Protein AF-A0A6S7CUW5-F1 (afdb_monomer_lite)

InterPro domains:
  IPR005828 Major facilitator, sugar transporter-like [PF00083] (28-120)
  IPR020846 Major facilitator superfamily domain [PS50850] (27-163)
  IPR036259 MFS transporter superfamily [G3DSA:1.20.1250.20] (24-127)
  IPR036259 MFS transporter superfamily [SSF103473] (26-117)
  IPR051084 Proton-coupled symporters [PTHR43528] (24-117)

pLDDT: mean 73.97, std 18.28, range [41.22, 94.81]

Structure (mmCIF, N/CA/C/O backbone):
data_AF-A0A6S7CUW5-F1
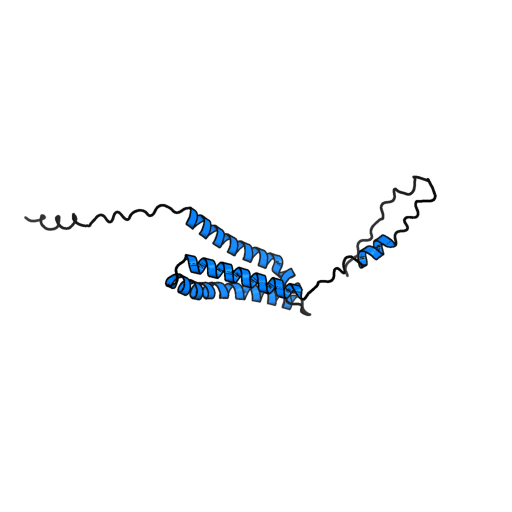#
_entry.id   AF-A0A6S7CUW5-F1
#
loop_
_atom_site.group_PDB
_atom_site.id
_atom_site.type_symbol
_atom_site.label_atom_id
_atom_site.label_alt_id
_atom_site.label_comp_id
_atom_site.label_asym_id
_atom_site.label_entity_id
_atom_site.label_seq_id
_atom_site.pdbx_PDB_ins_code
_atom_site.Cartn_x
_atom_site.Cartn_y
_atom_site.Cartn_z
_atom_site.occupancy
_atom_site.B_iso_or_equiv
_atom_site.auth_seq_id
_atom_site.auth_comp_id
_atom_site.auth_asym_id
_atom_site.auth_atom_id
_atom_site.pdbx_PDB_model_num
ATOM 1 N N . MET A 1 1 ? -21.177 50.783 46.960 1.00 50.25 1 MET A N 1
ATOM 2 C CA . MET A 1 1 ? -22.243 49.775 46.782 1.00 50.25 1 MET A CA 1
ATOM 3 C C . MET A 1 1 ? -22.542 49.750 45.285 1.00 50.25 1 MET A C 1
ATOM 5 O O . MET A 1 1 ? -22.796 50.817 44.760 1.00 50.25 1 MET A O 1
ATOM 9 N N . ASP A 1 2 ? -22.374 48.691 44.498 1.00 49.50 2 ASP A N 1
ATOM 10 C CA . ASP A 1 2 ? -22.653 47.283 44.770 1.00 49.50 2 ASP A CA 1
ATOM 11 C C . ASP A 1 2 ? -21.836 46.397 43.790 1.00 49.50 2 ASP A C 1
ATOM 13 O O . ASP A 1 2 ? -22.109 46.357 42.593 1.00 49.50 2 ASP A O 1
ATOM 17 N N . VAL A 1 3 ? -20.783 45.733 44.285 1.00 57.09 3 VAL A N 1
ATOM 18 C CA . VAL A 1 3 ? -19.930 44.779 43.533 1.00 57.09 3 VAL A CA 1
ATOM 19 C C . VAL A 1 3 ? -20.351 43.353 43.923 1.00 57.09 3 VAL A C 1
ATOM 21 O O . VAL A 1 3 ? -19.527 42.511 44.264 1.00 57.09 3 VAL A O 1
ATOM 24 N N . SER A 1 4 ? -21.662 43.091 43.964 1.00 56.91 4 SER A N 1
ATOM 25 C CA . SER A 1 4 ? -22.214 41.836 44.514 1.00 56.91 4 SER A CA 1
ATOM 26 C C . SER A 1 4 ? -23.025 41.016 43.508 1.00 56.91 4 SER A C 1
ATOM 28 O O . SER A 1 4 ? -23.283 39.842 43.759 1.00 56.91 4 SER A O 1
ATOM 30 N N . VAL A 1 5 ? -23.412 41.585 42.359 1.00 57.56 5 VAL A N 1
ATOM 31 C CA . VAL A 1 5 ? -24.413 40.958 41.469 1.00 57.56 5 VAL A CA 1
ATOM 32 C C . VAL A 1 5 ? -23.803 40.102 40.347 1.00 57.56 5 VAL A C 1
ATOM 34 O O . VAL A 1 5 ? -24.443 39.167 39.883 1.00 57.56 5 VAL A O 1
ATOM 37 N N . GLN A 1 6 ? -22.541 40.307 39.955 1.00 57.12 6 GLN A N 1
ATOM 38 C CA . GLN A 1 6 ? -21.910 39.514 38.880 1.00 57.12 6 GLN A CA 1
ATOM 39 C C . GLN A 1 6 ? -21.274 38.184 39.325 1.00 57.12 6 GLN A C 1
ATOM 41 O O . GLN A 1 6 ? -20.830 37.413 38.480 1.00 57.12 6 GLN A O 1
ATOM 46 N N . ARG A 1 7 ? -21.225 37.874 40.627 1.00 55.25 7 ARG A N 1
ATOM 47 C CA . ARG A 1 7 ? -20.526 36.678 41.142 1.00 55.25 7 ARG A CA 1
ATOM 48 C C . ARG A 1 7 ? -21.397 35.409 41.219 1.00 55.25 7 ARG A C 1
ATOM 50 O O . ARG A 1 7 ? -20.878 34.361 41.572 1.00 55.25 7 ARG A O 1
ATOM 57 N N . ARG A 1 8 ? -22.696 35.456 40.892 1.00 57.09 8 ARG A N 1
ATOM 58 C CA . ARG A 1 8 ? -23.600 34.294 41.065 1.00 57.09 8 ARG A CA 1
ATOM 59 C C . ARG A 1 8 ? -23.809 33.399 39.836 1.00 57.09 8 ARG A C 1
ATOM 61 O O . ARG A 1 8 ? -24.384 32.330 39.998 1.00 57.09 8 ARG A O 1
ATOM 68 N N . GLU A 1 9 ? -23.339 33.786 38.650 1.00 56.22 9 GLU A N 1
ATOM 69 C CA . GLU A 1 9 ? -23.589 33.020 37.410 1.00 56.22 9 GLU A CA 1
ATOM 70 C C . GLU A 1 9 ? -22.467 32.010 37.071 1.00 56.22 9 GLU A C 1
ATOM 72 O O . GLU A 1 9 ? -22.624 31.161 36.200 1.00 56.22 9 GLU A O 1
ATOM 77 N N . SER A 1 10 ? -21.320 32.056 37.760 1.00 54.41 10 SER A N 1
ATOM 78 C CA . SER A 1 10 ? -20.176 31.166 37.494 1.00 54.41 10 SER A CA 1
ATOM 79 C C . SER A 1 10 ? -20.270 29.774 38.139 1.00 54.41 10 SER A C 1
ATOM 81 O O . SER A 1 10 ? -19.438 28.922 37.841 1.00 54.41 10 SER A O 1
ATOM 83 N N . ASP A 1 11 ? -21.278 29.515 38.980 1.00 53.66 11 ASP A N 1
ATOM 84 C CA . ASP A 1 11 ? -21.354 28.297 39.810 1.00 53.66 11 ASP A CA 1
ATOM 85 C C . ASP A 1 11 ? -22.258 27.187 39.234 1.00 53.66 11 ASP A C 1
ATOM 87 O O . ASP A 1 11 ? -22.473 26.164 39.880 1.00 53.66 11 ASP A O 1
ATOM 91 N N . THR A 1 12 ? -22.799 27.350 38.020 1.00 58.09 12 THR A N 1
ATOM 92 C CA . THR A 1 12 ? -23.698 26.352 37.392 1.00 58.09 12 THR A CA 1
ATOM 93 C C . THR A 1 12 ? -23.236 25.829 36.040 1.00 58.09 12 THR A C 1
ATOM 95 O O . THR A 1 12 ? -24.008 25.163 35.353 1.00 58.09 12 THR A O 1
ATOM 98 N N . LEU A 1 13 ? -21.968 26.026 35.664 1.00 63.31 13 LEU A N 1
ATOM 99 C CA . LEU A 1 13 ? -21.422 25.227 34.571 1.00 63.31 13 LEU A CA 1
ATOM 100 C C . LEU A 1 13 ? -21.381 23.776 35.059 1.00 63.31 13 LEU A C 1
ATOM 102 O O . LEU A 1 13 ? -20.624 23.491 35.993 1.00 63.31 13 LEU A O 1
ATOM 106 N N . PRO A 1 14 ? -22.187 22.854 34.488 1.00 55.84 14 PRO A N 1
ATOM 107 C CA . PRO A 1 14 ? -22.022 21.452 34.797 1.00 55.84 14 PRO A CA 1
ATOM 108 C C . PRO A 1 14 ? -20.569 21.171 34.464 1.00 55.84 14 PRO A C 1
ATOM 110 O O . PRO A 1 14 ? -20.129 21.426 33.340 1.00 55.84 14 PRO A O 1
ATOM 113 N N . LEU A 1 15 ? -19.809 20.733 35.466 1.00 59.38 15 LEU A N 1
ATOM 114 C CA . LEU A 1 15 ? -18.514 20.135 35.239 1.00 59.38 15 LEU A CA 1
ATOM 115 C C . LEU A 1 15 ? -18.806 19.003 34.266 1.00 59.38 15 LEU A C 1
ATOM 117 O O . LEU A 1 15 ? -19.258 17.926 34.655 1.00 59.38 15 LEU A O 1
ATOM 121 N N . ILE A 1 16 ? -18.626 19.277 32.974 1.00 61.66 16 ILE A N 1
ATOM 122 C CA . ILE A 1 16 ? -18.409 18.257 31.978 1.00 61.66 16 ILE A CA 1
ATOM 123 C C . ILE A 1 16 ? -17.105 17.652 32.466 1.00 61.66 16 ILE A C 1
ATOM 125 O O . ILE A 1 16 ? -16.015 18.074 32.087 1.00 61.66 16 ILE A O 1
ATOM 129 N N . THR A 1 17 ? -17.227 16.702 33.393 1.00 59.59 17 THR A N 1
ATOM 130 C CA . THR A 1 17 ? -16.268 15.641 33.599 1.00 59.59 17 THR A CA 1
ATOM 131 C C . THR A 1 17 ? -16.219 14.987 32.239 1.00 59.59 17 THR A C 1
ATOM 133 O O . THR A 1 17 ? -16.996 14.083 31.933 1.00 59.59 17 THR A O 1
ATOM 136 N N . ALA A 1 18 ? -15.399 15.561 31.360 1.00 61.97 18 ALA A N 1
ATOM 137 C CA . ALA A 1 18 ? -15.035 14.982 30.099 1.00 61.97 18 ALA A CA 1
ATOM 138 C C . ALA A 1 18 ? -14.399 13.670 30.518 1.00 61.97 18 ALA A C 1
ATOM 140 O O . ALA A 1 18 ? -13.256 13.653 30.968 1.00 61.97 18 ALA A O 1
ATOM 141 N N . GLY A 1 19 ? -15.206 12.607 30.526 1.00 58.28 19 GLY A N 1
ATOM 142 C CA . GLY A 1 19 ? -14.761 11.281 30.891 1.00 58.28 19 GLY A CA 1
ATOM 143 C C . GLY A 1 19 ? -13.565 11.012 30.008 1.00 58.28 19 GLY A C 1
ATOM 144 O O . GLY A 1 19 ? -13.718 10.885 28.790 1.00 58.28 19 GLY A O 1
ATOM 145 N N . ALA A 1 20 ? -12.374 11.052 30.606 1.00 65.88 20 ALA A N 1
ATOM 146 C CA . ALA A 1 20 ? -11.144 10.761 29.913 1.00 65.88 20 ALA A CA 1
ATOM 147 C C . ALA A 1 20 ? -11.338 9.355 29.361 1.00 65.88 20 ALA A C 1
ATOM 149 O O . ALA A 1 20 ? -11.427 8.386 30.117 1.00 65.88 20 ALA A O 1
ATOM 150 N N . ARG A 1 21 ? -11.543 9.257 28.043 1.00 72.62 21 ARG A N 1
ATOM 151 C CA . ARG A 1 21 ? -11.699 7.960 27.398 1.00 72.62 21 ARG A CA 1
ATOM 152 C C . ARG A 1 21 ? -10.436 7.175 27.745 1.00 72.62 21 ARG A C 1
ATOM 154 O O . ARG A 1 21 ? -9.349 7.745 27.612 1.00 72.62 21 ARG A O 1
ATOM 161 N N . PRO A 1 22 ? -10.558 5.929 28.230 1.00 78.44 22 PRO A N 1
ATOM 162 C CA . PRO A 1 22 ? -9.391 5.158 28.618 1.00 78.44 22 PRO A CA 1
ATOM 163 C C . PRO A 1 22 ? -8.414 5.118 27.444 1.00 78.44 22 PRO A C 1
ATOM 165 O O . PRO A 1 22 ? -8.820 4.975 26.289 1.00 78.44 22 PRO A O 1
ATOM 168 N N . PHE A 1 23 ? -7.133 5.314 27.746 1.00 78.56 23 PHE A N 1
ATOM 169 C CA . PHE A 1 23 ? -6.069 5.308 26.755 1.00 78.56 23 PHE A CA 1
ATOM 170 C C . PHE A 1 23 ? -6.027 3.937 26.073 1.00 78.56 23 PHE A C 1
ATOM 172 O O . PHE A 1 23 ? -5.577 2.950 26.654 1.00 78.56 23 PHE A O 1
ATOM 179 N N . ASP A 1 24 ? -6.534 3.864 24.844 1.00 87.94 24 ASP A N 1
ATOM 180 C CA . ASP A 1 24 ? -6.651 2.605 24.117 1.00 87.94 24 ASP A CA 1
ATOM 181 C C . ASP A 1 24 ? -5.347 2.326 23.360 1.00 87.94 24 ASP A C 1
ATOM 183 O O . ASP A 1 24 ? -5.222 2.536 22.148 1.00 87.94 24 ASP A O 1
ATOM 187 N N . ALA A 1 25 ? -4.334 1.884 24.111 1.00 90.19 25 ALA A N 1
ATOM 188 C CA . ALA A 1 25 ? -3.001 1.576 23.590 1.00 90.19 25 ALA A CA 1
ATOM 189 C C . ALA A 1 25 ? -3.056 0.606 22.396 1.00 90.19 25 ALA A C 1
ATOM 191 O O . ALA A 1 25 ? -2.237 0.689 21.481 1.00 90.19 25 ALA A O 1
ATOM 192 N N . ARG A 1 26 ? -4.066 -0.273 22.357 1.00 89.31 26 ARG A N 1
ATOM 193 C CA . ARG A 1 26 ? -4.293 -1.207 21.252 1.00 89.31 26 ARG A CA 1
ATOM 194 C C . ARG A 1 26 ? -4.573 -0.484 19.936 1.00 89.31 26 ARG A C 1
ATOM 196 O O . ARG A 1 26 ? -4.040 -0.885 18.906 1.00 89.31 26 ARG A O 1
ATOM 203 N N . VAL A 1 27 ? -5.384 0.574 19.955 1.00 87.25 27 VAL A N 1
ATOM 204 C CA . VAL A 1 27 ? -5.713 1.352 18.748 1.00 87.25 27 VAL A CA 1
ATOM 205 C C . VAL A 1 27 ? -4.472 2.063 18.213 1.00 87.25 27 VAL A C 1
ATOM 207 O O . VAL A 1 27 ? -4.258 2.079 17.003 1.00 87.25 27 VAL A O 1
ATOM 210 N N . ILE A 1 28 ? -3.634 2.591 19.106 1.00 89.06 28 ILE A N 1
ATOM 211 C CA . ILE A 1 28 ? -2.378 3.257 18.740 1.00 89.06 28 ILE A CA 1
ATOM 212 C C . ILE A 1 28 ? -1.405 2.254 18.122 1.00 89.06 28 ILE A C 1
ATOM 214 O O . ILE A 1 28 ? -0.875 2.512 17.048 1.00 89.06 28 ILE A O 1
ATOM 218 N N . VAL A 1 29 ? -1.217 1.086 18.743 1.00 92.50 29 VAL A N 1
ATOM 219 C CA . VAL A 1 29 ? -0.344 0.031 18.201 1.00 92.50 29 VAL A CA 1
ATOM 220 C C . VAL A 1 29 ? -0.806 -0.398 16.808 1.00 92.50 29 VAL A C 1
ATOM 222 O O . VAL A 1 29 ? 0.012 -0.471 15.894 1.00 92.50 29 VAL A O 1
ATOM 225 N N . VAL A 1 30 ? -2.110 -0.616 16.610 1.00 88.44 30 VAL A N 1
ATOM 226 C CA . VAL A 1 30 ? -2.663 -0.982 15.295 1.00 88.44 30 VAL A CA 1
ATOM 227 C C . VAL A 1 30 ? -2.445 0.131 14.261 1.00 88.44 30 VAL A C 1
ATOM 229 O O . VAL A 1 30 ? -2.065 -0.165 13.129 1.00 88.44 30 VAL A O 1
ATOM 232 N N . ALA A 1 31 ? -2.627 1.401 14.637 1.00 87.75 31 ALA A N 1
ATOM 233 C CA . ALA A 1 31 ? -2.383 2.537 13.746 1.00 87.75 31 ALA A CA 1
ATOM 234 C C . ALA A 1 31 ? -0.898 2.667 13.361 1.00 87.75 31 ALA A C 1
ATOM 236 O O . ALA A 1 31 ? -0.575 2.863 12.189 1.00 87.75 31 ALA A O 1
ATOM 237 N N . THR A 1 32 ? 0.010 2.495 14.324 1.00 93.19 32 THR A N 1
ATOM 238 C CA . THR A 1 32 ? 1.458 2.557 14.091 1.00 93.19 32 THR A CA 1
ATOM 239 C C . THR A 1 32 ? 1.939 1.408 13.214 1.00 93.19 32 THR A C 1
ATOM 241 O O . THR A 1 32 ? 2.735 1.644 12.309 1.00 93.19 32 THR A O 1
ATOM 244 N N . ILE A 1 33 ? 1.446 0.184 13.436 1.00 93.00 33 ILE A N 1
ATOM 245 C CA . ILE A 1 33 ? 1.761 -0.967 12.577 1.00 93.00 33 ILE A CA 1
ATOM 246 C C . ILE A 1 33 ? 1.287 -0.703 11.146 1.00 93.00 33 ILE A C 1
ATOM 248 O O . ILE A 1 33 ? 2.040 -0.960 10.212 1.00 93.00 33 ILE A O 1
ATOM 252 N N . GLY A 1 34 ? 0.083 -0.149 10.967 1.00 87.88 34 GLY A N 1
ATOM 253 C CA . GLY A 1 34 ? -0.421 0.238 9.647 1.00 87.88 34 GLY A CA 1
ATOM 254 C C . GLY A 1 34 ? 0.514 1.222 8.940 1.00 87.88 34 GLY A C 1
ATOM 255 O O . GLY A 1 34 ? 0.960 0.957 7.828 1.00 87.88 34 GLY A O 1
ATOM 256 N N . ASN A 1 35 ? 0.903 2.299 9.626 1.00 91.06 35 ASN A N 1
ATOM 257 C CA . ASN A 1 35 ? 1.861 3.264 9.086 1.00 91.06 35 ASN A CA 1
ATOM 258 C C . ASN A 1 35 ? 3.233 2.624 8.792 1.00 91.06 35 ASN A C 1
ATOM 260 O O . ASN A 1 35 ? 3.835 2.891 7.757 1.00 91.06 35 ASN A O 1
ATOM 264 N N . ALA A 1 36 ? 3.732 1.752 9.669 1.00 92.94 36 ALA A N 1
ATOM 265 C CA . ALA A 1 36 ? 4.997 1.056 9.451 1.00 92.94 36 ALA A CA 1
ATOM 266 C C . ALA A 1 36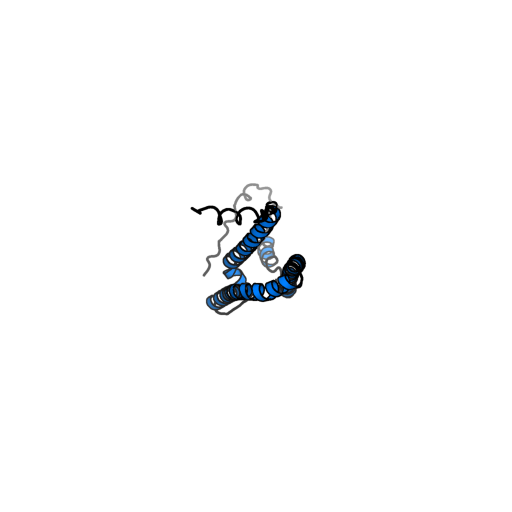 ? 4.946 0.128 8.226 1.00 92.94 36 ALA A C 1
ATOM 268 O O . ALA A 1 36 ? 5.909 0.086 7.465 1.00 92.94 36 ALA A O 1
ATOM 269 N N . LEU A 1 37 ? 3.831 -0.577 8.007 1.00 88.94 37 LEU A N 1
ATOM 270 C CA . LEU A 1 37 ? 3.635 -1.432 6.833 1.00 88.94 37 LEU A CA 1
ATOM 271 C C . LEU A 1 37 ? 3.618 -0.628 5.532 1.00 88.94 37 LEU A C 1
ATOM 273 O O . LEU A 1 37 ? 4.189 -1.072 4.539 1.00 88.94 37 LEU A O 1
ATOM 277 N N . GLU A 1 38 ? 3.037 0.570 5.545 1.00 88.06 38 GLU A N 1
ATOM 278 C CA . GLU A 1 38 ? 3.098 1.472 4.396 1.00 88.06 38 GLU A CA 1
ATOM 279 C C . GLU A 1 38 ? 4.538 1.895 4.058 1.00 88.06 38 GLU A C 1
ATOM 281 O O . GLU A 1 38 ? 4.936 1.884 2.893 1.00 88.06 38 GLU A O 1
ATOM 286 N N . TRP A 1 39 ? 5.340 2.245 5.068 1.00 90.44 39 TRP A N 1
ATOM 287 C CA . TRP A 1 39 ? 6.755 2.587 4.873 1.00 90.44 39 TRP A CA 1
ATOM 288 C C . TRP A 1 39 ? 7.604 1.384 4.458 1.00 90.44 39 TRP A C 1
ATOM 290 O O . TRP A 1 39 ? 8.538 1.526 3.661 1.00 90.44 39 TRP A O 1
ATOM 300 N N . PHE A 1 40 ? 7.280 0.202 4.979 1.00 93.62 40 PHE A N 1
ATOM 301 C CA . PHE A 1 40 ? 7.933 -1.047 4.615 1.00 93.62 40 PHE A CA 1
ATOM 302 C C . PHE A 1 40 ? 7.743 -1.351 3.127 1.00 93.62 40 PHE A C 1
ATOM 304 O O . PHE A 1 40 ? 8.736 -1.522 2.418 1.00 93.62 40 PHE A O 1
ATOM 311 N N . ASP A 1 41 ? 6.501 -1.336 2.635 1.00 88.88 41 ASP A N 1
ATOM 312 C CA . ASP A 1 41 ? 6.192 -1.637 1.232 1.00 88.88 41 ASP A CA 1
ATOM 313 C C . ASP A 1 41 ? 6.904 -0.673 0.266 1.00 88.88 41 ASP A C 1
ATOM 315 O O . ASP A 1 41 ? 7.542 -1.088 -0.702 1.00 88.88 41 ASP A O 1
ATOM 319 N N . PHE A 1 42 ? 6.923 0.618 0.597 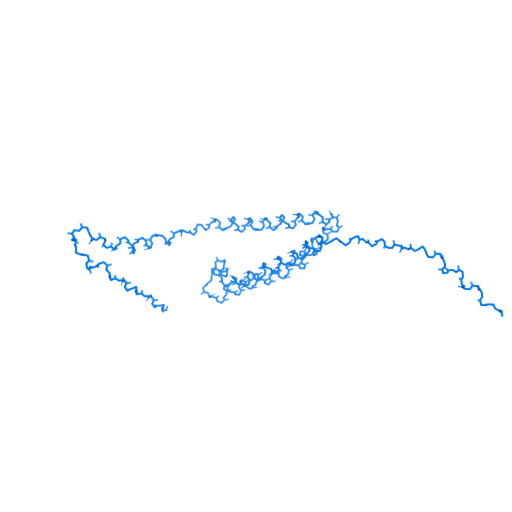1.00 90.12 42 PHE A N 1
ATOM 320 C CA . PHE A 1 42 ? 7.589 1.649 -0.204 1.00 90.12 42 PHE A CA 1
ATOM 321 C C . PHE A 1 42 ? 9.101 1.477 -0.294 1.00 90.12 42 PHE A C 1
ATOM 323 O O . PHE A 1 42 ? 9.704 1.669 -1.357 1.00 90.12 42 PHE A O 1
ATOM 330 N N . THR A 1 43 ? 9.713 1.111 0.828 1.00 93.75 43 THR A N 1
ATOM 331 C CA . THR A 1 43 ? 11.151 0.862 0.903 1.00 93.75 43 THR A CA 1
ATOM 332 C C . THR A 1 43 ? 11.512 -0.381 0.095 1.00 93.75 43 THR A C 1
ATOM 334 O O . THR A 1 43 ? 12.457 -0.347 -0.695 1.00 93.75 43 THR A O 1
ATOM 337 N N . VAL A 1 44 ? 10.729 -1.456 0.233 1.00 93.69 44 VAL A N 1
ATOM 338 C CA . VAL A 1 44 ? 10.914 -2.700 -0.527 1.00 93.69 44 VAL A CA 1
ATOM 339 C C . VAL A 1 44 ? 10.764 -2.440 -2.026 1.00 93.69 44 VAL A C 1
ATOM 341 O O . VAL A 1 44 ? 11.653 -2.817 -2.791 1.00 93.69 44 VAL A O 1
ATOM 344 N N . PHE A 1 45 ? 9.712 -1.738 -2.460 1.00 91.38 45 PHE A N 1
ATOM 345 C CA . PHE A 1 45 ? 9.530 -1.401 -3.874 1.00 91.38 45 PHE A CA 1
ATOM 346 C C . PHE A 1 45 ? 10.728 -0.618 -4.422 1.00 91.38 45 PHE A C 1
ATOM 348 O O . PHE A 1 45 ? 11.275 -0.976 -5.463 1.00 91.38 45 PHE A O 1
ATOM 355 N N . SER A 1 46 ? 11.170 0.416 -3.701 1.00 91.75 46 SER A N 1
ATOM 356 C CA . SER A 1 46 ? 12.291 1.267 -4.119 1.00 91.75 46 SER A CA 1
ATOM 357 C C . SER A 1 46 ? 13.598 0.479 -4.232 1.00 91.75 46 SER A C 1
ATOM 359 O O . SER A 1 46 ? 14.332 0.633 -5.208 1.00 91.75 46 SER A O 1
ATOM 361 N N . PHE A 1 47 ? 13.870 -0.413 -3.275 1.00 93.62 47 PHE A N 1
ATOM 362 C CA . PHE A 1 47 ? 15.060 -1.266 -3.288 1.00 93.62 47 PHE A CA 1
ATOM 363 C C . PHE A 1 47 ? 15.054 -2.248 -4.468 1.00 93.62 47 PHE A C 1
ATOM 365 O O . PHE A 1 47 ? 16.076 -2.451 -5.125 1.00 93.62 47 PHE A O 1
ATOM 372 N N . PHE A 1 48 ? 13.891 -2.822 -4.784 1.00 92.75 48 PHE A N 1
ATOM 373 C CA . PHE A 1 48 ? 13.734 -3.781 -5.880 1.00 92.75 48 PHE A CA 1
ATOM 374 C C . PHE A 1 48 ? 13.357 -3.144 -7.227 1.00 92.75 48 PHE A C 1
ATOM 376 O O . PHE A 1 48 ? 13.191 -3.872 -8.210 1.00 92.75 48 PHE A O 1
ATOM 383 N N . ALA A 1 49 ? 13.278 -1.814 -7.327 1.00 91.88 49 ALA A N 1
ATOM 384 C CA . ALA A 1 49 ? 12.761 -1.112 -8.504 1.00 91.88 49 ALA A CA 1
ATOM 385 C C . ALA A 1 49 ? 13.469 -1.515 -9.809 1.00 91.88 49 ALA A C 1
ATOM 387 O O . ALA A 1 49 ? 12.814 -1.758 -10.820 1.00 91.88 49 ALA A O 1
ATOM 388 N N . ALA A 1 50 ? 14.797 -1.675 -9.788 1.00 89.00 50 ALA A N 1
ATOM 389 C CA . ALA A 1 50 ? 15.570 -2.085 -10.964 1.00 89.00 50 ALA A CA 1
ATOM 390 C C . ALA A 1 50 ? 15.276 -3.529 -11.421 1.00 89.00 50 ALA A C 1
ATOM 392 O O . ALA A 1 50 ? 15.345 -3.834 -12.613 1.00 89.00 50 ALA A O 1
ATOM 393 N N . ILE A 1 51 ? 14.947 -4.424 -10.486 1.00 89.38 51 ILE A N 1
ATOM 394 C CA . ILE A 1 51 ? 14.587 -5.817 -10.784 1.00 89.38 51 ILE A CA 1
ATOM 395 C C . ILE A 1 51 ? 13.154 -5.870 -11.323 1.00 89.38 51 ILE A C 1
ATOM 397 O O . ILE A 1 51 ? 12.906 -6.513 -12.344 1.00 89.38 51 ILE A O 1
ATOM 401 N N . ILE A 1 52 ? 12.231 -5.138 -10.689 1.00 88.12 52 ILE A N 1
ATOM 402 C CA . ILE A 1 52 ? 10.837 -5.002 -11.134 1.00 88.12 52 ILE A CA 1
ATOM 403 C C . ILE A 1 52 ? 10.791 -4.415 -12.551 1.00 88.12 52 ILE A C 1
ATOM 405 O O . ILE A 1 52 ? 10.119 -4.973 -13.414 1.00 88.12 52 ILE A O 1
ATOM 409 N N . ALA A 1 53 ? 11.571 -3.363 -12.822 1.00 88.81 53 ALA A N 1
ATOM 410 C CA . ALA A 1 53 ? 11.693 -2.733 -14.135 1.00 88.81 53 ALA A CA 1
ATOM 411 C C . ALA A 1 53 ? 12.018 -3.743 -15.244 1.00 88.81 53 ALA A C 1
ATOM 413 O O . ALA A 1 53 ? 11.317 -3.806 -16.250 1.00 88.81 53 ALA A O 1
ATOM 414 N N . LYS A 1 54 ? 13.048 -4.574 -15.046 1.00 85.31 54 LYS A N 1
ATOM 415 C CA . LYS A 1 54 ? 13.468 -5.572 -16.042 1.00 85.31 54 LYS A CA 1
ATOM 416 C C . LYS A 1 54 ? 12.451 -6.697 -16.222 1.00 85.31 54 LYS A C 1
ATOM 418 O O . LYS A 1 54 ? 12.322 -7.224 -17.321 1.00 85.31 54 LYS A O 1
ATOM 423 N N . GLN A 1 55 ? 11.760 -7.082 -15.150 1.00 85.75 55 GLN A N 1
ATOM 424 C CA . GLN A 1 55 ? 10.865 -8.236 -15.165 1.00 85.75 55 GLN A CA 1
ATOM 425 C C . GLN A 1 55 ? 9.449 -7.907 -15.661 1.00 85.75 55 GLN A C 1
ATOM 427 O O . GLN A 1 55 ? 8.823 -8.765 -16.281 1.00 85.75 55 GLN A O 1
ATOM 432 N N . PHE A 1 56 ? 8.938 -6.708 -15.368 1.00 81.62 56 PHE A N 1
ATOM 433 C CA . PHE A 1 56 ? 7.576 -6.286 -15.719 1.00 81.62 56 PHE A CA 1
ATOM 434 C C . PHE A 1 56 ? 7.522 -5.374 -16.948 1.00 81.62 56 PHE A C 1
ATOM 436 O O . PHE A 1 56 ? 6.535 -5.415 -17.677 1.00 81.62 56 PHE A O 1
ATOM 443 N N . PHE A 1 57 ? 8.575 -4.594 -17.210 1.00 84.12 57 PHE A N 1
ATOM 444 C CA . PHE A 1 57 ? 8.654 -3.672 -18.345 1.00 84.12 57 PHE A CA 1
ATOM 445 C C . PHE A 1 57 ? 9.887 -3.985 -19.210 1.00 84.12 57 PHE A C 1
ATOM 447 O O . PHE A 1 57 ? 10.827 -3.184 -19.247 1.00 84.12 57 PHE A O 1
ATOM 454 N N . PRO A 1 58 ? 9.938 -5.149 -19.891 1.00 80.19 58 PRO A N 1
ATOM 455 C CA . PRO A 1 58 ? 11.031 -5.445 -20.811 1.00 80.19 58 PRO A CA 1
ATOM 456 C C . PRO A 1 58 ? 11.029 -4.407 -21.940 1.00 80.19 58 PRO A C 1
ATOM 458 O O . PRO A 1 58 ? 10.038 -4.254 -22.650 1.00 80.19 58 PRO A O 1
ATOM 461 N N . SER A 1 59 ? 12.124 -3.661 -22.077 1.00 81.69 59 SER A N 1
ATOM 462 C CA . SER A 1 59 ? 12.300 -2.678 -23.147 1.00 81.69 59 SER A CA 1
ATOM 463 C C . SER A 1 59 ? 13.720 -2.732 -23.697 1.00 81.69 59 SER A C 1
ATOM 465 O O . SER A 1 59 ? 14.641 -3.182 -23.011 1.00 81.69 59 SER A O 1
ATOM 467 N N . ASP A 1 60 ? 13.898 -2.250 -24.926 1.00 79.19 60 ASP A N 1
ATOM 468 C CA . ASP A 1 60 ? 15.196 -2.240 -25.611 1.00 79.19 60 ASP A CA 1
ATOM 469 C C . ASP A 1 60 ? 16.201 -1.271 -24.966 1.00 79.19 60 ASP A C 1
ATOM 471 O O . ASP A 1 60 ? 17.409 -1.380 -25.169 1.00 79.19 60 ASP A O 1
ATOM 475 N N . ASN A 1 61 ? 15.713 -0.324 -24.156 1.00 84.88 61 ASN A N 1
ATOM 476 C CA . ASN A 1 61 ? 16.528 0.671 -23.477 1.00 84.88 61 ASN A CA 1
ATOM 477 C C . ASN A 1 61 ? 16.386 0.540 -21.956 1.00 84.88 61 ASN A C 1
ATOM 479 O O . ASN A 1 61 ? 15.340 0.842 -21.383 1.00 84.88 61 ASN A O 1
ATOM 483 N N . ALA A 1 62 ? 17.479 0.174 -21.281 1.00 84.31 62 ALA A N 1
ATOM 484 C CA . ALA A 1 62 ? 17.511 -0.015 -19.830 1.00 84.31 62 ALA A CA 1
ATOM 485 C C . ALA A 1 62 ? 16.977 1.196 -19.035 1.00 84.31 62 ALA A C 1
ATOM 487 O O . ALA A 1 62 ? 16.371 1.025 -17.975 1.00 84.31 62 ALA A O 1
ATOM 488 N N . THR A 1 63 ? 17.156 2.411 -19.555 1.00 89.81 63 THR A N 1
ATOM 489 C CA . THR A 1 63 ? 16.688 3.650 -18.923 1.00 89.81 63 THR A CA 1
ATOM 490 C C . THR A 1 63 ? 15.164 3.779 -18.978 1.00 89.81 63 THR A C 1
ATOM 492 O O . THR A 1 63 ? 14.550 4.207 -18.004 1.00 89.81 63 THR A O 1
ATOM 495 N N . ALA A 1 64 ? 14.536 3.362 -20.083 1.00 90.19 64 ALA A N 1
ATOM 496 C CA . ALA A 1 64 ? 13.085 3.427 -20.260 1.00 90.19 64 ALA A CA 1
ATOM 497 C C . ALA A 1 64 ? 12.361 2.463 -19.308 1.00 90.19 64 ALA A C 1
ATOM 499 O O . ALA A 1 64 ? 11.394 2.853 -18.653 1.00 90.19 64 ALA A O 1
ATOM 500 N N . SER A 1 65 ? 12.880 1.240 -19.151 1.00 90.25 65 SER A N 1
ATOM 501 C CA . SER A 1 65 ? 12.367 0.273 -18.170 1.00 90.25 65 SER A CA 1
ATOM 502 C C . SER A 1 65 ? 12.424 0.810 -16.739 1.00 90.25 65 SER A C 1
ATOM 504 O O . SER A 1 65 ? 11.472 0.647 -15.974 1.00 90.25 65 SER A O 1
ATOM 506 N N . LEU A 1 66 ? 13.533 1.459 -16.362 1.00 91.00 66 LEU A N 1
ATOM 507 C CA . LEU A 1 66 ? 13.687 2.022 -15.021 1.00 91.00 66 LEU A CA 1
ATOM 508 C C . LEU A 1 66 ? 12.698 3.170 -14.796 1.00 91.00 66 LEU A C 1
ATOM 510 O O . LEU A 1 66 ? 12.017 3.190 -13.773 1.00 91.00 66 LEU A O 1
ATOM 514 N N . LEU A 1 67 ? 12.569 4.083 -15.766 1.00 94.00 67 LEU A N 1
ATOM 515 C CA . LEU A 1 67 ? 11.601 5.179 -15.705 1.00 94.00 67 LEU A CA 1
ATOM 516 C C . LEU A 1 67 ? 10.168 4.663 -15.549 1.00 94.00 67 LEU A C 1
ATOM 518 O O . LEU A 1 67 ? 9.452 5.181 -14.701 1.00 94.00 67 LEU A O 1
ATOM 522 N N . ALA A 1 68 ? 9.775 3.606 -16.267 1.00 91.44 68 ALA A N 1
ATOM 523 C CA . ALA A 1 68 ? 8.450 2.998 -16.122 1.00 91.44 68 ALA A CA 1
ATOM 524 C C . ALA A 1 68 ? 8.185 2.465 -14.697 1.00 91.44 68 ALA A C 1
ATOM 526 O O . ALA A 1 68 ? 7.094 2.655 -14.146 1.00 91.44 68 ALA A O 1
ATOM 527 N N . ALA A 1 69 ? 9.187 1.856 -14.053 1.00 92.88 69 ALA A N 1
ATOM 528 C CA . ALA A 1 69 ? 9.074 1.427 -12.657 1.00 92.88 69 ALA A CA 1
ATOM 529 C C . ALA A 1 69 ? 8.925 2.621 -11.695 1.00 92.88 69 ALA A C 1
ATOM 531 O O . ALA A 1 69 ? 8.055 2.600 -10.822 1.00 92.88 69 ALA A O 1
ATOM 532 N N . TRP A 1 70 ? 9.698 3.694 -11.888 1.00 92.38 70 TRP A N 1
ATOM 533 C CA . TRP A 1 70 ? 9.550 4.937 -11.117 1.00 92.38 70 TRP A CA 1
ATOM 534 C C . TRP A 1 70 ? 8.214 5.639 -11.372 1.00 92.38 70 TRP A C 1
ATOM 536 O O . TRP A 1 70 ? 7.630 6.197 -10.447 1.00 92.38 70 TRP A O 1
ATOM 546 N N . THR A 1 71 ? 7.683 5.586 -12.594 1.00 94.81 71 THR A N 1
ATOM 547 C CA . THR A 1 71 ? 6.340 6.092 -12.901 1.00 94.81 71 THR A CA 1
ATOM 548 C C . THR A 1 71 ? 5.286 5.309 -12.131 1.00 94.81 71 THR A C 1
ATOM 550 O O . THR A 1 71 ? 4.396 5.915 -11.542 1.00 94.81 71 THR A O 1
ATOM 553 N N . THR A 1 72 ? 5.413 3.983 -12.060 1.00 91.44 72 THR A N 1
ATOM 554 C CA . THR A 1 72 ? 4.508 3.136 -11.266 1.00 91.44 72 THR A CA 1
ATOM 555 C C . THR A 1 72 ? 4.555 3.518 -9.783 1.00 91.44 72 THR A C 1
ATOM 557 O O . THR A 1 72 ? 3.510 3.677 -9.153 1.00 91.44 72 THR A O 1
ATOM 560 N N . PHE A 1 73 ? 5.753 3.767 -9.244 1.00 90.75 73 PHE A N 1
ATOM 561 C CA . PHE A 1 73 ? 5.921 4.307 -7.891 1.00 90.75 73 PHE A CA 1
ATOM 562 C C . PHE A 1 73 ? 5.238 5.674 -7.722 1.00 90.75 73 PHE A C 1
ATOM 564 O O . PHE A 1 73 ? 4.511 5.893 -6.754 1.00 90.75 73 PHE A O 1
ATOM 571 N N . GLY A 1 74 ? 5.401 6.572 -8.698 1.00 93.19 74 GLY A N 1
ATOM 572 C CA . GLY A 1 74 ? 4.756 7.887 -8.732 1.00 93.19 74 GLY A CA 1
ATOM 573 C C . GLY A 1 74 ? 3.226 7.815 -8.730 1.00 93.19 74 GLY A C 1
ATOM 574 O O . GLY A 1 74 ? 2.575 8.556 -7.994 1.00 93.19 74 GLY A O 1
ATOM 575 N N . VAL A 1 75 ? 2.639 6.879 -9.481 1.00 93.88 75 VAL A N 1
ATOM 576 C CA . VAL A 1 75 ? 1.188 6.626 -9.463 1.00 93.88 75 VAL A CA 1
ATOM 577 C C . VAL A 1 75 ? 0.727 6.214 -8.061 1.00 93.88 75 VAL A C 1
ATOM 579 O O . VAL A 1 75 ? -0.317 6.680 -7.603 1.00 93.88 75 VAL A O 1
ATOM 582 N N . GLY A 1 76 ? 1.539 5.443 -7.331 1.00 89.62 76 GLY A N 1
ATOM 583 C CA . GLY A 1 76 ? 1.300 5.099 -5.927 1.00 89.62 76 GLY A CA 1
ATOM 584 C C . GLY A 1 76 ? 1.044 6.322 -5.032 1.00 89.62 76 GLY A C 1
ATOM 585 O O . GLY A 1 76 ? 0.106 6.322 -4.229 1.00 89.62 76 GLY A O 1
ATOM 586 N N . PHE A 1 77 ? 1.779 7.421 -5.224 1.00 89.38 77 PHE A N 1
ATOM 587 C CA . PHE A 1 77 ? 1.558 8.656 -4.458 1.00 89.38 77 PHE A CA 1
ATOM 588 C C . PHE A 1 77 ? 0.211 9.316 -4.741 1.00 89.38 77 PHE A C 1
ATOM 590 O O . PHE A 1 77 ? -0.374 9.887 -3.824 1.00 89.38 77 PHE A O 1
ATOM 597 N N . LEU A 1 78 ? -0.299 9.217 -5.970 1.00 93.25 78 LEU A N 1
ATOM 598 C CA . LEU A 1 78 ? -1.621 9.738 -6.335 1.00 93.25 78 LEU A CA 1
ATOM 599 C C . LEU A 1 78 ? -2.747 8.837 -5.820 1.00 93.25 78 LEU A C 1
ATOM 601 O O . LEU A 1 78 ? -3.816 9.321 -5.445 1.00 93.25 78 LEU A O 1
ATOM 605 N N . THR A 1 79 ? -2.511 7.526 -5.759 1.00 90.31 79 THR A N 1
ATOM 606 C CA . THR A 1 79 ? -3.520 6.580 -5.266 1.00 90.31 79 THR A CA 1
ATOM 607 C C . THR A 1 79 ? -3.822 6.737 -3.778 1.00 90.31 79 THR A C 1
ATOM 609 O O . THR A 1 79 ? -4.941 6.448 -3.370 1.00 90.31 79 THR A O 1
ATOM 612 N N . ARG A 1 80 ? -2.894 7.250 -2.962 1.00 89.25 80 ARG A N 1
ATOM 613 C CA . ARG A 1 80 ? -3.122 7.500 -1.527 1.00 89.25 80 ARG A CA 1
ATOM 614 C C . ARG A 1 80 ? -4.196 8.551 -1.220 1.00 89.25 80 ARG A C 1
ATOM 616 O O . ARG A 1 80 ? -5.146 8.204 -0.523 1.00 89.25 80 ARG A O 1
ATOM 623 N N . PRO A 1 81 ? -4.107 9.805 -1.707 1.00 92.62 81 PRO A N 1
ATOM 624 C CA . PRO A 1 81 ? -5.158 10.793 -1.485 1.00 92.62 81 PRO A CA 1
ATOM 625 C C . PRO A 1 81 ? -6.475 10.349 -2.124 1.00 92.62 81 PRO A C 1
ATOM 627 O O . PRO A 1 81 ? -7.531 10.506 -1.518 1.00 92.62 81 PRO A O 1
ATOM 630 N N . LEU A 1 82 ? -6.418 9.717 -3.301 1.00 93.62 82 LEU A N 1
ATOM 631 C CA . LEU A 1 82 ? -7.607 9.191 -3.966 1.00 93.62 82 LEU A CA 1
ATOM 632 C C . LEU A 1 82 ? -8.287 8.091 -3.134 1.00 93.62 82 LEU A C 1
ATOM 634 O O . LEU A 1 82 ? -9.495 8.135 -2.905 1.00 93.62 82 LEU A O 1
ATOM 638 N N . GLY A 1 83 ? -7.502 7.139 -2.633 1.00 88.56 83 GLY A N 1
ATOM 639 C CA . GLY A 1 83 ? -7.958 6.077 -1.747 1.00 88.56 83 GLY A CA 1
ATOM 640 C C . GLY A 1 83 ? -8.513 6.638 -0.444 1.00 88.56 83 GLY A C 1
ATOM 641 O O . GLY A 1 83 ? -9.590 6.228 -0.031 1.00 88.56 83 GLY A O 1
ATOM 642 N N . GLY A 1 84 ? -7.846 7.627 0.154 1.00 89.44 84 GLY A N 1
ATOM 643 C CA . GLY A 1 84 ? -8.303 8.309 1.364 1.00 89.44 84 GLY A CA 1
ATOM 644 C C . GLY A 1 84 ? -9.648 9.016 1.192 1.00 89.44 84 GLY A C 1
ATOM 645 O O . GLY A 1 84 ? -10.493 8.913 2.072 1.00 89.44 84 GLY A O 1
ATOM 646 N N . ILE A 1 85 ? -9.896 9.667 0.052 1.00 93.62 85 ILE A N 1
ATOM 647 C CA . ILE A 1 85 ? -11.185 10.322 -0.227 1.00 93.62 85 ILE A CA 1
ATOM 648 C C . ILE A 1 85 ? -12.294 9.279 -0.424 1.00 93.62 85 ILE A C 1
ATOM 650 O O . ILE A 1 85 ? -13.367 9.393 0.169 1.00 93.62 85 ILE A O 1
ATOM 654 N N . ILE A 1 86 ? -12.047 8.244 -1.233 1.00 92.25 86 ILE A N 1
ATOM 655 C CA . ILE A 1 86 ? -13.064 7.233 -1.559 1.00 92.25 86 ILE A CA 1
ATOM 656 C C . ILE A 1 86 ? -13.366 6.347 -0.342 1.00 92.25 86 ILE A C 1
ATOM 658 O O . ILE A 1 86 ? -14.524 6.200 0.055 1.00 92.25 86 ILE A O 1
ATOM 662 N N . LEU A 1 87 ? -12.330 5.767 0.271 1.00 89.94 87 LEU A N 1
ATOM 663 C CA . LEU A 1 87 ? -12.467 4.889 1.435 1.00 89.94 87 LEU A CA 1
ATOM 664 C C . LEU A 1 87 ? -12.803 5.673 2.702 1.00 89.94 87 LEU A C 1
ATOM 666 O O . LEU A 1 87 ? -13.502 5.131 3.550 1.00 89.94 87 LEU A O 1
ATOM 670 N N . GLY A 1 88 ? -12.365 6.929 2.827 1.00 88.06 88 GLY A N 1
ATOM 671 C CA . GLY A 1 88 ? -12.749 7.818 3.927 1.00 88.06 88 GLY A CA 1
ATOM 672 C C . GLY A 1 88 ? -14.243 8.118 3.902 1.00 88.06 88 GLY A C 1
ATOM 673 O O . GLY A 1 88 ? -14.941 7.805 4.864 1.00 88.06 88 GLY A O 1
ATOM 674 N N . ASN A 1 89 ? -14.771 8.567 2.756 1.00 90.25 89 ASN A N 1
ATOM 675 C CA . ASN A 1 89 ? -16.213 8.780 2.593 1.00 90.25 89 ASN A CA 1
ATOM 676 C C . ASN A 1 89 ? -17.023 7.494 2.834 1.00 90.25 89 ASN A C 1
ATOM 678 O O . ASN A 1 89 ? -18.136 7.543 3.362 1.00 90.25 89 ASN A O 1
ATOM 682 N N . TYR A 1 90 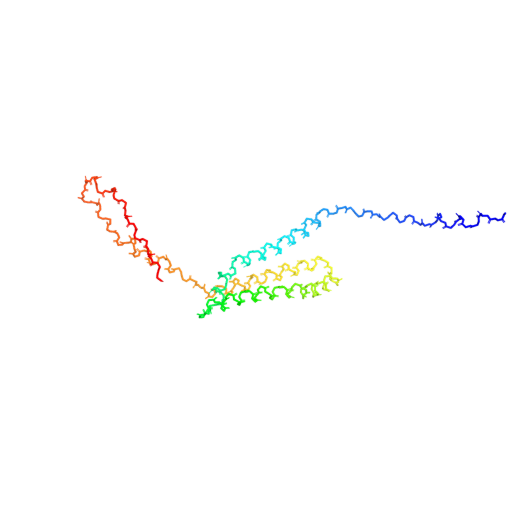? -16.484 6.333 2.446 1.00 90.00 90 TYR A N 1
ATOM 683 C CA . TYR A 1 90 ? -17.112 5.043 2.725 1.00 90.00 90 TYR A CA 1
ATOM 684 C C . TYR A 1 90 ? -17.079 4.686 4.222 1.00 90.00 90 TYR A C 1
ATOM 686 O O . TYR A 1 90 ? -18.098 4.244 4.763 1.00 90.00 90 TYR A O 1
ATOM 694 N N . ALA A 1 91 ? -15.947 4.911 4.896 1.00 89.06 91 ALA A N 1
ATOM 695 C CA . ALA A 1 91 ? -15.750 4.647 6.321 1.00 89.06 91 ALA A CA 1
ATOM 696 C C . ALA A 1 91 ? -16.664 5.499 7.206 1.00 89.06 91 ALA A C 1
ATOM 698 O O . ALA A 1 91 ? -17.189 4.989 8.199 1.00 89.06 91 ALA A O 1
ATOM 699 N N . ASP A 1 92 ? -16.897 6.752 6.817 1.00 86.81 92 ASP A N 1
ATOM 700 C CA . ASP A 1 92 ? -17.778 7.667 7.543 1.00 86.81 92 ASP A CA 1
ATOM 701 C C . ASP A 1 92 ? -19.251 7.236 7.464 1.00 86.81 92 ASP A C 1
ATOM 703 O O . ASP A 1 92 ? -20.001 7.419 8.421 1.00 86.81 92 ASP A O 1
ATOM 707 N N . ARG A 1 93 ? -19.672 6.599 6.360 1.00 87.94 93 ARG A N 1
ATOM 708 C CA . ARG A 1 93 ? -21.062 6.136 6.169 1.00 87.94 93 ARG A CA 1
ATOM 709 C C . ARG A 1 93 ? -21.335 4.732 6.712 1.00 87.94 93 ARG A C 1
ATOM 711 O O . ARG A 1 93 ? -22.406 4.495 7.258 1.00 87.94 93 ARG A O 1
ATOM 718 N N . HIS A 1 94 ? -20.392 3.800 6.556 1.00 85.12 94 HIS A N 1
ATOM 719 C CA . HIS A 1 94 ? -20.581 2.372 6.876 1.00 85.12 94 HIS A CA 1
ATOM 720 C C . HIS A 1 94 ? -19.781 1.907 8.103 1.00 85.12 94 HIS A C 1
ATOM 722 O O . HIS A 1 94 ? -19.752 0.714 8.425 1.00 85.12 94 HIS A O 1
ATOM 728 N N . GLY A 1 95 ? -19.113 2.833 8.790 1.00 83.88 95 GLY A N 1
ATOM 729 C CA . GLY A 1 95 ? -18.351 2.579 10.004 1.00 83.88 95 GLY A CA 1
ATOM 730 C C . GLY A 1 95 ? -16.925 2.068 9.768 1.00 83.88 95 GLY A C 1
ATOM 731 O O . GLY A 1 95 ? -16.613 1.346 8.822 1.00 83.88 95 GLY A O 1
ATOM 732 N N . ARG A 1 96 ? -16.036 2.387 10.718 1.00 82.50 96 ARG A N 1
ATOM 733 C CA . ARG A 1 96 ? -14.581 2.150 10.631 1.00 82.50 96 ARG A CA 1
ATOM 734 C C . ARG A 1 96 ? -14.175 0.676 10.490 1.00 82.50 96 ARG A C 1
ATOM 736 O O . ARG A 1 96 ? -13.140 0.378 9.904 1.00 82.50 96 ARG A O 1
ATOM 743 N N . LYS A 1 97 ? -14.981 -0.251 11.025 1.00 81.69 97 LYS A N 1
ATOM 744 C CA . LYS A 1 97 ? -14.714 -1.699 10.945 1.00 81.69 97 LYS A CA 1
ATOM 745 C C . LYS A 1 97 ? -14.934 -2.252 9.535 1.00 81.69 97 LYS A C 1
ATOM 747 O O . LYS A 1 97 ? -14.132 -3.064 9.090 1.00 81.69 97 LYS A O 1
ATOM 752 N N . SER A 1 98 ? -15.983 -1.811 8.833 1.00 83.12 98 SER A N 1
ATOM 753 C CA . SER A 1 98 ? -16.263 -2.287 7.472 1.00 83.12 98 SER A CA 1
ATOM 754 C C . SER A 1 98 ? -15.218 -1.764 6.487 1.00 83.12 98 SER A C 1
ATOM 756 O O . SER A 1 98 ? -14.725 -2.528 5.663 1.00 83.12 98 SER A O 1
ATOM 758 N N . ALA A 1 99 ? -14.788 -0.509 6.648 1.00 86.00 99 ALA A N 1
ATOM 759 C CA . ALA A 1 99 ? -13.716 0.075 5.848 1.00 86.00 99 ALA A CA 1
ATOM 760 C C . ALA A 1 99 ? -12.405 -0.719 5.952 1.00 86.00 99 ALA A C 1
ATOM 762 O O . ALA A 1 99 ? -11.770 -0.982 4.936 1.00 86.00 99 ALA A O 1
ATOM 763 N N . LEU A 1 100 ? -12.036 -1.164 7.159 1.00 85.25 100 LEU A N 1
ATOM 764 C CA . LEU A 1 100 ? -10.819 -1.950 7.379 1.00 85.25 100 LEU A CA 1
ATOM 765 C C . LEU A 1 100 ? -10.881 -3.339 6.720 1.00 85.25 100 LEU A C 1
ATOM 767 O O . LEU A 1 100 ? -9.880 -3.832 6.211 1.00 85.25 100 LEU A O 1
ATOM 771 N N . VAL A 1 101 ? -12.057 -3.969 6.686 1.00 89.81 101 VAL A N 1
ATOM 772 C CA . VAL A 1 101 ? -12.240 -5.241 5.965 1.00 89.81 101 VAL A CA 1
ATOM 773 C C . VAL A 1 101 ? -12.159 -5.024 4.454 1.00 89.81 101 VAL A C 1
ATOM 775 O O . VAL A 1 101 ? -11.534 -5.823 3.756 1.00 89.81 101 VAL A O 1
ATOM 778 N N . VAL A 1 102 ? -12.743 -3.936 3.945 1.00 90.19 102 VAL A N 1
ATOM 779 C CA . VAL A 1 102 ? -12.699 -3.595 2.516 1.00 90.19 102 VAL A CA 1
ATOM 780 C C . VAL A 1 102 ? -11.265 -3.341 2.053 1.00 90.19 102 VAL A C 1
ATOM 782 O O . VAL A 1 102 ? -10.876 -3.878 1.018 1.00 90.19 102 VAL A O 1
ATOM 785 N N . THR A 1 103 ? -10.453 -2.598 2.812 1.00 88.25 103 THR A N 1
ATOM 786 C CA . THR A 1 103 ? -9.052 -2.342 2.434 1.00 88.25 103 THR A CA 1
ATOM 787 C C . THR A 1 103 ? -8.217 -3.618 2.401 1.00 88.25 103 THR A C 1
ATOM 789 O O . THR A 1 103 ? -7.504 -3.848 1.426 1.00 88.25 103 THR A O 1
ATOM 792 N N . ILE A 1 104 ? -8.345 -4.486 3.410 1.00 88.56 104 ILE A N 1
ATOM 793 C CA . ILE A 1 104 ? -7.635 -5.776 3.444 1.00 88.56 104 ILE A CA 1
ATOM 794 C C . ILE A 1 104 ? -8.082 -6.675 2.284 1.00 88.56 104 ILE A C 1
ATOM 796 O O . ILE A 1 104 ? -7.248 -7.296 1.626 1.00 88.56 104 ILE A O 1
ATOM 800 N N . SER A 1 105 ? -9.384 -6.713 1.992 1.00 91.50 105 SER A N 1
ATOM 801 C CA . SER A 1 105 ? -9.926 -7.491 0.870 1.00 91.50 105 SER A CA 1
ATOM 802 C C . SER A 1 105 ? -9.399 -6.974 -0.469 1.00 91.50 105 SER A C 1
ATOM 804 O O . SER A 1 105 ? -8.983 -7.763 -1.313 1.00 91.50 105 SER A O 1
ATOM 806 N N . LEU A 1 106 ? -9.352 -5.651 -0.650 1.00 89.62 106 LEU A N 1
ATOM 807 C CA . LEU A 1 106 ? -8.823 -5.014 -1.854 1.00 89.62 106 LEU A CA 1
ATOM 808 C C . LEU A 1 106 ? -7.331 -5.324 -2.052 1.00 89.62 106 LEU A C 1
ATOM 810 O O . LEU A 1 106 ? -6.921 -5.665 -3.162 1.00 89.62 106 LEU A O 1
ATOM 814 N N . MET A 1 107 ? -6.534 -5.270 -0.980 1.00 88.69 107 MET A N 1
ATOM 815 C CA . MET A 1 107 ? -5.123 -5.670 -1.016 1.00 88.69 107 MET A CA 1
ATOM 816 C C . MET A 1 107 ? -4.960 -7.146 -1.402 1.00 88.69 107 MET A C 1
ATOM 818 O O . MET A 1 107 ? -4.157 -7.464 -2.281 1.00 88.69 107 MET A O 1
ATOM 822 N N . ALA A 1 108 ? -5.749 -8.045 -0.805 1.00 91.06 108 ALA A N 1
ATOM 823 C CA . ALA A 1 108 ? -5.707 -9.474 -1.115 1.00 91.06 108 ALA A CA 1
ATOM 824 C C . ALA A 1 108 ? -6.068 -9.761 -2.582 1.00 91.06 108 ALA A C 1
ATOM 826 O O . ALA A 1 108 ? -5.394 -10.553 -3.241 1.00 91.06 108 ALA A O 1
ATOM 827 N N . VAL A 1 109 ? -7.085 -9.078 -3.116 1.00 93.88 109 VAL A N 1
ATOM 828 C CA . VAL A 1 109 ? -7.468 -9.179 -4.532 1.00 93.88 109 VAL A CA 1
ATOM 829 C C . VAL A 1 109 ? -6.344 -8.679 -5.441 1.00 93.88 109 VAL A C 1
ATOM 831 O O . VAL A 1 109 ? -6.023 -9.350 -6.418 1.00 93.88 109 VAL A O 1
ATOM 834 N N . GLY A 1 110 ? -5.696 -7.557 -5.111 1.00 87.19 110 GLY A N 1
ATOM 835 C CA . GLY A 1 110 ? -4.573 -7.025 -5.889 1.00 87.19 110 GLY A CA 1
ATOM 836 C C . GLY A 1 110 ? -3.396 -8.000 -5.978 1.00 87.19 110 GLY A C 1
ATOM 837 O O . GLY A 1 110 ? -2.916 -8.300 -7.074 1.00 87.19 110 GLY A O 1
ATOM 838 N N . VAL A 1 111 ? -2.981 -8.566 -4.840 1.00 87.50 111 VAL A N 1
ATOM 839 C CA . VAL A 1 111 ? -1.930 -9.599 -4.804 1.00 87.50 111 VAL A CA 1
ATOM 840 C C . VAL A 1 111 ? -2.373 -10.854 -5.557 1.00 87.50 111 VAL A C 1
ATOM 842 O O . VAL A 1 111 ? -1.583 -11.427 -6.306 1.00 87.50 111 VAL A O 1
ATOM 845 N N . GLY A 1 112 ? -3.642 -11.248 -5.423 1.00 88.62 112 GLY A N 1
ATOM 846 C CA . GLY A 1 112 ? -4.226 -12.359 -6.170 1.00 88.62 112 GLY A CA 1
ATOM 847 C C . GLY A 1 112 ? -4.128 -12.162 -7.684 1.00 88.62 112 GLY A C 1
ATOM 848 O O . GLY A 1 112 ? -3.678 -13.062 -8.387 1.00 88.62 112 GLY A O 1
ATOM 849 N N . ILE A 1 113 ? -4.461 -10.973 -8.193 1.00 88.88 113 ILE A N 1
ATOM 850 C CA . ILE A 1 113 ? -4.357 -10.651 -9.625 1.00 88.88 113 ILE A CA 1
ATOM 851 C C . ILE A 1 113 ? -2.904 -10.746 -10.101 1.00 88.88 113 ILE A C 1
ATOM 853 O O . ILE A 1 113 ? -2.644 -11.347 -11.143 1.00 88.88 113 ILE A O 1
ATOM 857 N N . ILE A 1 114 ? -1.949 -10.205 -9.339 1.00 83.12 114 ILE A N 1
ATOM 858 C CA . ILE A 1 114 ? -0.521 -10.274 -9.686 1.00 83.12 114 ILE A CA 1
ATOM 859 C C . ILE A 1 114 ? -0.033 -11.730 -9.684 1.00 83.12 114 ILE A C 1
ATOM 861 O O . ILE A 1 114 ? 0.686 -12.136 -10.599 1.00 83.12 114 ILE A O 1
ATOM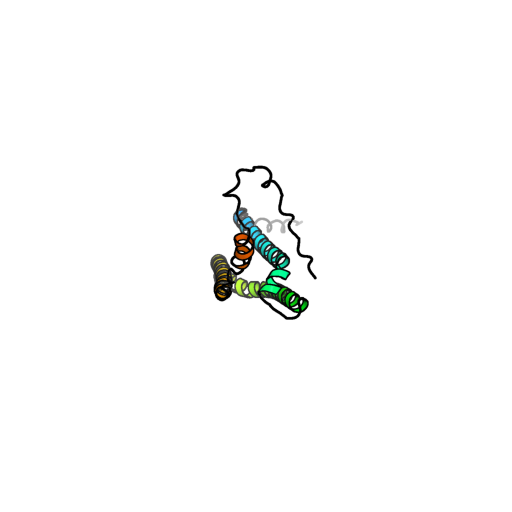 865 N N . ALA A 1 115 ? -0.442 -12.529 -8.696 1.00 84.00 115 ALA A N 1
ATOM 866 C CA . ALA A 1 115 ? -0.091 -13.943 -8.606 1.00 84.00 115 ALA A CA 1
ATOM 867 C C . ALA A 1 115 ? -0.642 -14.746 -9.797 1.00 84.00 115 ALA A C 1
ATOM 869 O O . ALA A 1 115 ? 0.094 -15.520 -10.409 1.00 84.00 115 ALA A O 1
ATOM 870 N N . LEU A 1 116 ? -1.900 -14.509 -10.177 1.00 83.50 116 LEU A N 1
ATOM 871 C CA . LEU A 1 116 ? -2.532 -15.154 -11.333 1.00 83.50 116 LEU A CA 1
ATOM 872 C C . LEU A 1 116 ? -1.915 -14.700 -12.664 1.00 83.50 116 LEU A C 1
ATOM 874 O O . LEU A 1 116 ? -1.750 -15.508 -13.577 1.00 83.50 116 LEU A O 1
ATOM 878 N N . LEU A 1 117 ? -1.527 -13.427 -12.780 1.00 74.56 117 LEU A N 1
ATOM 879 C CA . LEU A 1 117 ? -0.832 -12.910 -13.960 1.00 74.56 117 LEU A CA 1
ATOM 880 C C . LEU A 1 117 ? 0.566 -13.537 -14.108 1.00 74.56 117 LEU A C 1
ATOM 882 O O . LEU A 1 117 ? 0.967 -13.910 -15.213 1.00 74.56 117 LEU A O 1
ATOM 886 N N . LYS A 1 118 ? 1.295 -13.692 -12.995 1.00 61.41 118 LYS A N 1
ATOM 887 C CA . LYS A 1 118 ? 2.641 -14.289 -12.949 1.00 61.41 118 LYS A CA 1
ATOM 888 C C . LYS A 1 118 ? 2.641 -15.774 -13.347 1.00 61.41 118 LYS A C 1
ATOM 890 O O . LYS A 1 118 ? 3.634 -16.239 -13.908 1.00 61.41 118 LYS A O 1
ATOM 895 N N . ASP A 1 119 ? 1.534 -16.494 -13.151 1.00 56.72 119 ASP A N 1
ATOM 896 C CA . ASP A 1 119 ? 1.398 -17.923 -13.492 1.00 56.72 119 ASP A CA 1
ATOM 897 C C . ASP A 1 119 ? 1.407 -18.210 -15.011 1.00 56.72 119 ASP A C 1
ATOM 899 O O . ASP A 1 119 ? 1.755 -19.305 -15.456 1.00 56.72 119 ASP A O 1
ATOM 903 N N . ARG A 1 120 ? 1.138 -17.208 -15.862 1.00 53.31 120 ARG A N 1
ATOM 904 C CA . ARG A 1 120 ? 1.271 -17.376 -17.326 1.00 53.31 120 ARG A CA 1
ATOM 905 C C . ARG A 1 120 ? 2.724 -17.426 -17.798 1.00 53.31 120 ARG A C 1
ATOM 907 O O . ARG A 1 120 ? 2.982 -17.923 -18.892 1.00 53.31 120 ARG A O 1
ATOM 914 N N . SER A 1 121 ? 3.673 -16.974 -16.978 1.00 48.81 121 SER A N 1
ATOM 915 C CA . SER A 1 121 ? 5.096 -17.221 -17.189 1.00 48.81 121 SER A CA 1
ATOM 916 C C . SER A 1 121 ? 5.543 -18.340 -16.263 1.00 48.81 121 SER A C 1
ATOM 918 O O . SER A 1 121 ? 6.135 -18.106 -15.209 1.00 48.81 121 SER A O 1
ATOM 920 N N . LYS A 1 122 ? 5.337 -19.584 -16.696 1.00 47.66 122 LYS A N 1
ATOM 921 C CA . LYS A 1 122 ? 6.312 -20.622 -16.376 1.00 47.66 122 LYS A CA 1
ATOM 922 C C . LYS A 1 122 ? 7.652 -20.065 -16.829 1.00 47.66 122 LYS A C 1
ATOM 924 O O . LYS A 1 122 ? 7.944 -20.083 -18.016 1.00 47.66 122 LYS A O 1
ATOM 929 N N . GLN A 1 123 ? 8.428 -19.499 -15.915 1.00 49.34 123 GLN A N 1
ATOM 930 C CA . GLN A 1 123 ? 9.849 -19.341 -16.132 1.00 49.34 123 GLN A CA 1
ATOM 931 C C . GLN A 1 123 ? 10.335 -20.787 -16.183 1.00 49.34 123 GLN A C 1
ATOM 933 O O . GLN A 1 123 ? 10.265 -21.479 -15.161 1.00 49.34 123 GLN A O 1
ATOM 938 N N . PRO A 1 124 ? 10.648 -21.324 -17.375 1.00 42.38 124 PRO A N 1
ATOM 939 C CA . PRO A 1 124 ? 11.110 -22.686 -17.428 1.00 42.38 124 PRO A CA 1
ATOM 940 C C . PRO A 1 124 ? 12.382 -22.707 -16.589 1.00 42.38 124 PRO A C 1
ATOM 942 O O . PRO A 1 124 ? 13.232 -21.825 -16.702 1.00 42.38 124 PRO A O 1
ATOM 945 N N . LEU A 1 125 ? 12.475 -23.688 -15.702 1.00 52.41 125 LEU A N 1
ATOM 946 C CA . LEU A 1 125 ? 13.710 -24.087 -15.050 1.00 52.41 125 LEU A CA 1
ATOM 947 C C . LEU A 1 125 ? 14.742 -24.447 -16.139 1.00 52.41 125 LEU A C 1
ATOM 949 O O . LEU A 1 125 ? 14.977 -25.620 -16.412 1.00 52.41 125 LEU A O 1
ATOM 953 N N . THR A 1 126 ? 15.335 -23.466 -16.819 1.00 49.09 126 THR A N 1
ATOM 954 C CA . THR A 1 126 ? 16.422 -23.681 -17.787 1.00 49.09 126 THR A CA 1
ATOM 955 C C . THR A 1 126 ? 17.791 -23.552 -17.133 1.00 49.09 126 THR A C 1
ATOM 957 O O . THR A 1 126 ? 18.793 -23.864 -17.761 1.00 49.09 126 THR A O 1
ATOM 960 N N . THR A 1 127 ? 17.862 -23.235 -15.839 1.00 50.41 127 THR A N 1
ATOM 961 C CA . THR A 1 127 ? 19.107 -23.265 -15.054 1.00 50.41 127 THR A CA 1
ATOM 962 C C . THR A 1 127 ? 19.472 -24.653 -14.515 1.00 50.41 127 THR A C 1
ATOM 964 O O . THR A 1 127 ? 20.427 -24.770 -13.754 1.00 50.41 127 THR A O 1
ATOM 967 N N . HIS A 1 128 ? 18.755 -25.717 -14.911 1.00 50.22 128 HIS A N 1
ATOM 968 C CA . HIS A 1 128 ? 19.083 -27.099 -14.522 1.00 50.22 128 HIS A CA 1
ATOM 969 C C . HIS A 1 128 ? 19.564 -28.005 -15.669 1.00 50.22 128 HIS A C 1
ATOM 971 O O . HIS A 1 128 ? 20.169 -29.041 -15.389 1.00 50.22 128 HIS A O 1
ATOM 977 N N . LYS A 1 129 ? 19.333 -27.648 -16.945 1.00 46.50 129 LYS A N 1
ATOM 978 C CA . LYS A 1 129 ? 19.872 -28.419 -18.086 1.00 46.50 129 LYS A CA 1
ATOM 979 C C . LYS A 1 129 ? 21.296 -27.997 -18.462 1.00 46.50 129 LYS A C 1
ATOM 981 O O . LYS A 1 129 ? 22.121 -28.872 -18.705 1.00 46.50 129 LYS A O 1
ATOM 986 N N . GLU A 1 130 ? 21.602 -26.699 -18.421 1.00 47.53 130 GLU A N 1
ATOM 987 C CA . GLU A 1 130 ? 22.941 -26.172 -18.740 1.00 47.53 130 GLU A CA 1
ATOM 988 C C . GLU A 1 130 ? 24.007 -26.667 -17.738 1.00 47.53 130 GLU A C 1
ATOM 990 O O . GLU A 1 130 ? 25.078 -27.138 -18.114 1.00 47.53 130 GLU A O 1
ATOM 995 N N . THR A 1 131 ? 23.686 -26.661 -16.439 1.00 51.06 131 THR A N 1
ATOM 996 C CA . THR A 1 131 ? 24.586 -27.117 -15.363 1.00 51.06 131 THR A CA 1
ATOM 997 C C . THR A 1 131 ? 24.774 -28.632 -15.328 1.00 51.06 131 THR A C 1
ATOM 999 O O . THR A 1 131 ? 25.849 -29.092 -14.942 1.00 51.06 131 THR A O 1
ATOM 1002 N N . ARG A 1 132 ? 23.788 -29.428 -15.776 1.00 52.47 132 ARG A N 1
ATOM 1003 C CA . ARG A 1 132 ? 23.977 -30.881 -15.931 1.00 52.47 132 ARG A CA 1
ATOM 1004 C C . ARG A 1 132 ? 25.025 -31.196 -16.990 1.00 52.47 132 ARG A C 1
ATOM 1006 O O . ARG A 1 132 ? 25.879 -32.030 -16.735 1.00 52.47 132 ARG A O 1
ATOM 1013 N N . HIS A 1 133 ? 25.037 -30.496 -18.122 1.00 50.81 133 HIS A N 1
ATOM 1014 C CA . HIS A 1 133 ? 26.022 -30.759 -19.178 1.00 50.81 133 HIS A CA 1
ATOM 1015 C C . HIS A 1 133 ? 27.472 -30.442 -18.773 1.00 50.81 133 HIS A C 1
ATOM 1017 O O . HIS A 1 133 ? 28.396 -31.071 -19.291 1.00 50.81 133 HIS A O 1
ATOM 1023 N N . LEU A 1 134 ? 27.684 -29.519 -17.829 1.00 52.31 134 LEU A N 1
ATOM 1024 C CA . LEU A 1 134 ? 29.017 -29.211 -17.298 1.00 52.31 134 LEU A CA 1
ATOM 1025 C C . LEU A 1 134 ? 29.467 -30.151 -16.165 1.00 52.31 134 LEU A C 1
ATOM 1027 O O . LEU A 1 134 ? 30.668 -30.305 -15.961 1.00 52.31 134 LEU A O 1
ATOM 1031 N N . TYR A 1 135 ? 28.544 -30.811 -15.457 1.00 49.97 135 TYR A N 1
ATOM 1032 C CA . TYR A 1 135 ? 28.889 -31.783 -14.408 1.00 49.97 135 TYR A CA 1
ATOM 1033 C C . TYR A 1 135 ? 28.933 -33.237 -14.914 1.00 49.97 135 TYR A C 1
ATOM 1035 O O . TYR A 1 135 ? 29.754 -34.026 -14.451 1.00 49.97 135 TYR A O 1
ATOM 1043 N N . GLU A 1 136 ? 28.099 -33.597 -15.894 1.00 53.41 136 GLU A N 1
ATOM 1044 C CA . GLU A 1 136 ? 28.024 -34.952 -16.472 1.00 53.41 136 GLU A CA 1
ATOM 1045 C C . GLU A 1 136 ? 29.253 -35.287 -17.343 1.00 53.41 136 GLU A C 1
ATOM 1047 O O . GLU A 1 136 ? 29.623 -36.449 -17.478 1.00 53.41 136 GLU A O 1
ATOM 1052 N N . ASN A 1 137 ? 29.932 -34.269 -17.887 1.00 53.72 137 ASN A N 1
ATOM 1053 C CA . ASN A 1 137 ? 31.133 -34.428 -18.714 1.00 53.72 137 ASN A CA 1
ATOM 1054 C C . ASN A 1 137 ? 32.451 -34.415 -17.924 1.00 53.72 137 ASN A C 1
ATOM 1056 O O . ASN A 1 137 ? 33.522 -34.448 -18.530 1.00 53.72 137 ASN A O 1
ATOM 1060 N N . HIS A 1 138 ? 32.411 -34.398 -16.588 1.00 54.25 138 HIS A N 1
ATOM 1061 C CA . HIS A 1 138 ? 33.605 -34.705 -15.809 1.00 54.25 138 HIS A CA 1
ATOM 1062 C C . HIS A 1 138 ? 33.806 -36.228 -15.790 1.00 54.25 138 HIS A C 1
ATOM 1064 O O . HIS A 1 138 ? 33.002 -36.939 -15.180 1.00 54.25 138 HIS A O 1
ATOM 1070 N N . PRO A 1 139 ? 34.872 -36.768 -16.412 1.00 49.09 139 PRO A N 1
ATOM 1071 C CA . PRO A 1 139 ? 35.134 -38.195 -16.364 1.00 49.09 139 PRO A CA 1
ATOM 1072 C C . PRO A 1 139 ? 35.471 -38.586 -14.922 1.00 49.09 139 PRO A C 1
ATOM 1074 O O . PRO A 1 139 ? 36.599 -38.421 -14.460 1.00 49.09 139 PRO A O 1
ATOM 1077 N N . ARG A 1 140 ? 34.504 -39.165 -14.203 1.00 52.84 140 ARG A N 1
ATOM 1078 C CA . ARG A 1 140 ? 34.766 -39.973 -13.003 1.00 52.84 140 ARG A CA 1
ATOM 1079 C C . ARG A 1 140 ? 35.395 -41.305 -13.421 1.00 52.84 140 ARG A C 1
ATOM 1081 O O . ARG A 1 140 ? 34.834 -42.366 -13.174 1.00 52.84 140 ARG A O 1
ATOM 1088 N N . ASN A 1 141 ? 36.564 -41.263 -14.057 1.00 50.66 141 ASN A N 1
ATOM 1089 C CA . ASN A 1 141 ? 37.395 -42.447 -14.247 1.00 50.66 141 ASN A CA 1
ATOM 1090 C C . ASN A 1 141 ? 38.439 -42.505 -13.127 1.00 50.66 141 ASN A C 1
ATOM 1092 O O . ASN A 1 141 ? 39.615 -42.235 -13.334 1.00 50.66 141 ASN A O 1
ATOM 1096 N N . CYS A 1 142 ? 37.969 -42.815 -11.918 1.00 54.72 142 CYS A N 1
ATOM 1097 C CA . CYS A 1 142 ? 38.824 -43.090 -10.761 1.00 54.72 142 CYS A CA 1
ATOM 1098 C C . CYS A 1 142 ? 38.659 -44.540 -10.270 1.00 54.72 142 CYS A C 1
ATOM 1100 O O . CYS A 1 142 ? 39.039 -44.868 -9.152 1.00 54.72 142 CYS A O 1
ATOM 1102 N N . SER A 1 143 ? 38.049 -45.415 -11.080 1.00 51.81 143 SER A N 1
ATOM 1103 C CA . SER A 1 143 ? 37.648 -46.763 -10.658 1.00 51.81 143 SER A CA 1
ATOM 1104 C C . SER A 1 143 ? 38.600 -47.883 -11.083 1.00 51.81 143 SER A C 1
ATOM 1106 O O . SER A 1 143 ? 38.300 -49.041 -10.807 1.00 51.81 143 SER A O 1
ATOM 1108 N N . LYS A 1 144 ? 39.746 -47.600 -11.728 1.00 49.91 144 LYS A N 1
ATOM 1109 C CA . LYS A 1 144 ? 40.650 -48.673 -12.203 1.00 49.91 144 LYS A CA 1
ATOM 1110 C C . LYS A 1 144 ? 42.131 -48.566 -11.829 1.00 49.91 144 LYS A C 1
ATOM 1112 O O . LYS A 1 144 ? 42.889 -49.462 -12.179 1.00 49.91 144 LYS A O 1
ATOM 1117 N N . THR A 1 145 ? 42.553 -47.570 -11.050 1.00 49.59 145 THR A N 1
ATOM 1118 C CA . THR A 1 145 ? 43.930 -47.511 -10.524 1.00 49.59 145 THR A CA 1
ATOM 1119 C C . THR A 1 145 ? 43.940 -46.984 -9.088 1.00 49.59 145 THR A C 1
ATOM 1121 O O . THR A 1 145 ? 43.731 -45.796 -8.866 1.00 49.59 145 THR A O 1
ATOM 1124 N N . TRP A 1 146 ? 44.210 -47.851 -8.108 1.00 42.69 146 TRP A N 1
ATOM 1125 C CA . TRP A 1 146 ? 44.380 -47.519 -6.681 1.00 42.69 146 TRP A CA 1
ATOM 1126 C C . TRP A 1 146 ? 45.692 -46.757 -6.395 1.00 42.69 146 TRP A C 1
ATOM 1128 O O . TRP A 1 146 ? 46.461 -47.123 -5.510 1.00 42.69 146 TRP A O 1
ATOM 1138 N N . ARG A 1 147 ? 45.989 -45.694 -7.150 1.00 43.41 147 ARG A N 1
ATOM 1139 C CA . ARG A 1 147 ? 47.112 -44.795 -6.856 1.00 43.41 147 ARG A CA 1
ATOM 1140 C C . ARG A 1 147 ? 46.542 -43.493 -6.299 1.00 43.41 147 ARG A C 1
ATOM 1142 O O . ARG A 1 147 ? 46.045 -42.649 -7.033 1.00 43.41 147 ARG A O 1
ATOM 1149 N N . THR A 1 148 ? 46.589 -43.358 -4.979 1.00 51.81 148 THR A N 1
ATOM 1150 C CA . THR A 1 148 ? 45.977 -42.290 -4.165 1.00 51.81 148 THR A CA 1
ATOM 1151 C C . THR A 1 148 ? 46.601 -40.896 -4.334 1.00 51.81 148 THR A C 1
ATOM 1153 O O . THR A 1 148 ? 46.263 -39.984 -3.586 1.00 51.81 148 THR A O 1
ATOM 1156 N N . SER A 1 149 ? 47.490 -40.688 -5.308 1.00 53.00 149 SER A N 1
ATOM 1157 C CA . SER A 1 149 ? 48.242 -39.437 -5.467 1.00 53.00 149 SER A CA 1
ATOM 1158 C C . SER A 1 149 ? 47.613 -38.401 -6.411 1.00 53.00 149 SER A C 1
ATOM 1160 O O . SER A 1 149 ? 48.075 -37.266 -6.407 1.00 53.00 149 SER A O 1
ATOM 1162 N N . ASP A 1 150 ? 46.575 -38.738 -7.191 1.00 48.62 150 ASP A N 1
ATOM 1163 C CA . ASP A 1 150 ? 46.002 -37.824 -8.208 1.00 48.62 150 ASP A CA 1
ATOM 1164 C C . ASP A 1 150 ? 44.639 -37.195 -7.849 1.00 48.62 150 ASP A C 1
ATOM 1166 O O . ASP A 1 150 ? 44.113 -36.375 -8.601 1.00 48.62 150 ASP A O 1
ATOM 1170 N N . CYS A 1 151 ? 44.070 -37.489 -6.675 1.00 49.62 151 CYS A N 1
ATOM 1171 C CA . CYS A 1 151 ? 42.783 -36.912 -6.249 1.00 49.62 151 CYS A CA 1
ATOM 1172 C C . CYS A 1 151 ? 42.880 -35.551 -5.528 1.00 49.62 151 CYS A C 1
ATOM 1174 O O . CYS A 1 151 ? 41.861 -35.033 -5.077 1.00 49.62 151 CYS A O 1
ATOM 1176 N N . THR A 1 152 ? 44.066 -34.946 -5.415 1.00 47.19 152 THR A N 1
ATOM 1177 C CA . THR A 1 152 ? 44.294 -33.691 -4.664 1.00 47.19 152 THR A CA 1
ATOM 1178 C C . THR A 1 152 ? 44.602 -32.473 -5.540 1.00 47.19 152 THR A C 1
ATOM 1180 O O . THR A 1 152 ? 45.170 -31.494 -5.057 1.00 47.19 152 THR A O 1
ATOM 1183 N N . ARG A 1 153 ? 44.204 -32.460 -6.820 1.00 43.88 153 ARG A N 1
ATOM 1184 C CA . ARG A 1 153 ? 44.250 -31.225 -7.623 1.00 43.88 153 ARG A CA 1
ATOM 1185 C C . ARG A 1 153 ? 42.893 -30.511 -7.595 1.00 43.88 153 ARG A C 1
ATOM 1187 O O . ARG A 1 153 ? 41.969 -30.977 -8.258 1.00 43.88 153 ARG A O 1
ATOM 1194 N N . PRO A 1 154 ? 42.745 -29.378 -6.876 1.00 46.50 154 PRO A N 1
ATOM 1195 C CA . PRO A 1 154 ? 41.541 -28.567 -6.981 1.00 46.50 154 PRO A CA 1
ATOM 1196 C C . PRO A 1 154 ? 41.458 -28.011 -8.404 1.00 46.50 154 PRO A C 1
ATOM 1198 O O . PRO A 1 154 ? 42.388 -27.361 -8.890 1.00 46.50 154 PRO A O 1
ATOM 1201 N N . ALA A 1 155 ? 40.351 -28.304 -9.084 1.00 53.50 155 ALA A N 1
ATOM 1202 C CA . ALA A 1 155 ? 40.055 -27.771 -10.403 1.00 53.50 155 ALA A CA 1
ATOM 1203 C C . ALA A 1 155 ? 40.097 -26.238 -10.340 1.00 53.50 155 ALA A C 1
ATOM 1205 O O . ALA A 1 155 ? 39.300 -25.593 -9.658 1.00 53.50 155 ALA A O 1
ATOM 1206 N N . ARG A 1 156 ? 41.074 -25.653 -11.030 1.00 50.28 156 ARG A N 1
ATOM 1207 C CA . ARG A 1 156 ? 41.238 -24.210 -11.172 1.00 50.28 156 ARG A CA 1
ATOM 1208 C C . ARG A 1 156 ? 40.084 -23.715 -12.059 1.00 50.28 156 ARG A C 1
ATOM 1210 O O . ARG A 1 156 ? 40.160 -23.835 -13.276 1.00 50.28 156 ARG A O 1
ATOM 1217 N N . MET A 1 157 ? 38.988 -23.249 -11.455 1.00 48.03 157 MET A N 1
ATOM 1218 C CA . MET A 1 157 ? 37.841 -22.694 -12.188 1.00 48.03 157 MET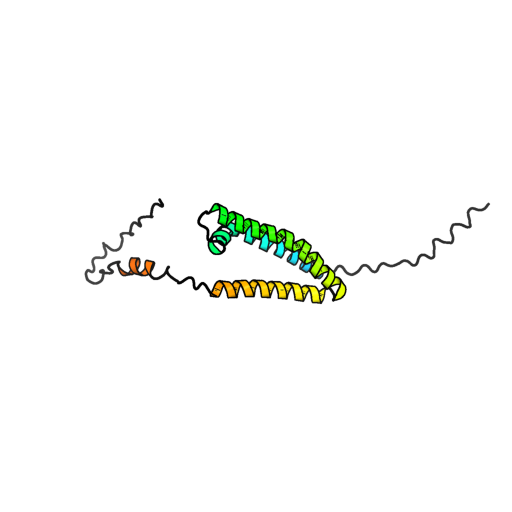 A CA 1
ATOM 1219 C C . MET A 1 157 ? 38.272 -21.449 -12.986 1.00 48.03 157 MET A C 1
ATOM 1221 O O . MET A 1 157 ? 38.833 -20.523 -12.392 1.00 48.03 157 MET A O 1
ATOM 1225 N N . PRO A 1 158 ? 38.001 -21.371 -14.300 1.00 44.81 158 PRO A N 1
ATOM 1226 C CA . PRO A 1 158 ? 38.139 -20.133 -15.048 1.00 44.81 158 PRO A CA 1
ATOM 1227 C C . PRO A 1 158 ? 36.874 -19.289 -14.843 1.00 44.81 158 PRO A C 1
ATOM 1229 O O . PRO A 1 158 ? 35.794 -19.647 -15.306 1.00 44.81 158 PRO A O 1
ATOM 1232 N N . TRP A 1 159 ? 37.002 -18.165 -14.135 1.00 41.22 159 TRP A N 1
ATOM 1233 C CA . TRP A 1 159 ? 35.948 -17.150 -14.068 1.00 41.22 159 TRP A CA 1
ATOM 1234 C C . TRP A 1 159 ? 35.734 -16.522 -15.458 1.00 41.22 159 TRP A C 1
ATOM 1236 O O . TRP A 1 159 ? 36.717 -16.124 -16.094 1.00 41.22 159 TRP A O 1
ATOM 1246 N N . PRO A 1 160 ? 34.487 -16.391 -15.943 1.00 55.75 160 PRO A N 1
ATOM 1247 C CA . PRO A 1 160 ? 34.213 -15.732 -17.211 1.00 55.75 160 PRO A CA 1
ATOM 1248 C C . PRO A 1 160 ? 34.389 -14.215 -17.050 1.00 55.75 160 PRO A C 1
ATOM 1250 O O . PRO A 1 160 ? 33.696 -13.576 -16.261 1.00 55.75 160 PRO A O 1
ATOM 1253 N N . ARG A 1 161 ? 35.323 -13.621 -17.806 1.00 57.72 161 ARG A N 1
ATOM 1254 C CA . ARG A 1 161 ? 35.381 -12.164 -18.002 1.00 57.72 161 ARG A CA 1
ATOM 1255 C C . ARG A 1 161 ? 34.155 -11.741 -18.809 1.00 57.72 161 ARG A C 1
ATOM 1257 O O . ARG A 1 161 ? 34.045 -12.109 -19.977 1.00 57.72 161 ARG A O 1
ATOM 1264 N N . SER A 1 162 ? 33.264 -10.972 -18.190 1.00 57.00 162 SER A N 1
ATOM 1265 C CA . SER A 1 162 ? 32.197 -10.239 -18.872 1.00 57.00 162 SER A CA 1
ATOM 1266 C C . SER A 1 162 ? 32.804 -9.267 -19.886 1.00 57.00 162 SER A C 1
ATOM 1268 O O . SER A 1 162 ? 33.719 -8.515 -19.536 1.00 57.00 162 SER A O 1
ATOM 1270 N N . ARG A 1 163 ? 32.305 -9.302 -21.121 1.00 52.16 163 ARG A N 1
ATOM 1271 C CA . ARG A 1 163 ? 32.547 -8.293 -22.153 1.00 52.16 163 ARG A CA 1
ATOM 1272 C C . ARG A 1 163 ? 31.287 -7.451 -22.301 1.00 52.16 163 ARG A C 1
ATOM 1274 O O . ARG A 1 163 ? 30.199 -8.050 -22.148 1.00 52.16 163 ARG A O 1
#

Secondary structure (DSSP, 8-state):
----STTSSTT-S-----------HHHHHHHHHHHHHHHHHHHHHHHHHHHHHHHHS--SSHHHHHHHHHHHHHHHHHHHHHHHHHHHHHHHHH-HHHHHHHHHHHHHHHHHHHHHHHTT------TTHHHHHHHHTS----SS---TTSTT-----------

Foldseek 3Di:
DDPDPPPPPPPPPPPCPVVPDPDPVVVVVVVVVVVVVVVVVLVVLVVCLLVCLCPVPPDPDSVVSSVVSVVVSVVVVVVVVVCCVVLVVVCVVVHVVVSVVVVVVVVVVVVVVVVVVCVVDPVDPPVPPVVCVVVVPPPPPPPPDPPPPPPPDDPPDDDDDDD

Sequence (163 aa):
MDVSVQRRESDTLPLITAGARPFDARVIVVATIGNALEWFDFTVFSFFAAIIAKQFFPSDNATASLLAAWTTFGVGFLTRPLGGIILGNYADRHGRKSALVVTISLMAVGVGIIALLKDRSKQPLTTHKETRHLYENHPRNCSKTWRTSDCTRPARMPWPRSR

Radius of gyration: 33.27 Å; chains: 1; bounding box: 73×98×72 Å

Organism: NCBI:txid1544867